Protein AF-A0A354YZF1-F1 (afdb_monomer)

pLDDT: mean 91.27, std 13.37, range [48.38, 98.38]

Mean predicted aligned error: 6.4 Å

Nearest PDB structures (foldseek):
  4i98-assembly1_B  TM=5.248E-01  e=5.156E+00  Streptococcus pneumoniae P1031
  6nr8-assembly1_1  TM=3.365E-01  e=6.798E+00  Homo sapiens
  2zdi-assembly1_B-2  TM=3.229E-01  e=7.285E+00  Pyrococcus horikoshii
  1fxk-assembly1_B  TM=3.146E-01  e=7.285E+00  Methanothermobacter thermautotrophicus
  2zqm-assembly1_A  TM=3.153E-01  e=8.963E+00  Thermococcus sp. JCM 11816

Radius of gyration: 16.55 Å; Cα contacts (8 Å, |Δi|>4): 6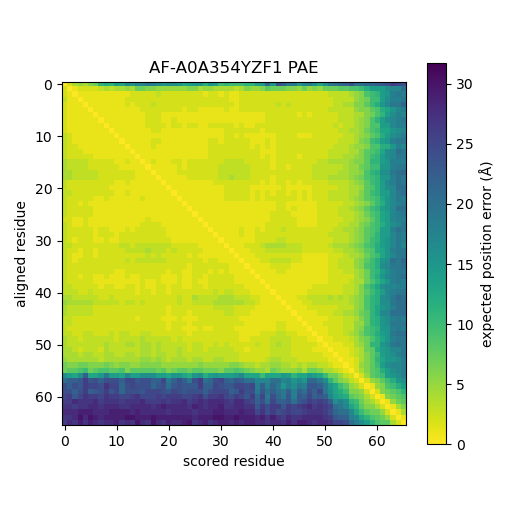1; chains: 1; bounding box: 26×30×55 Å

InterPro domains:
  IPR003374 ApbE-like superfamily [G3DSA:3.10.520.10] (1-55)
  IPR003374 ApbE-l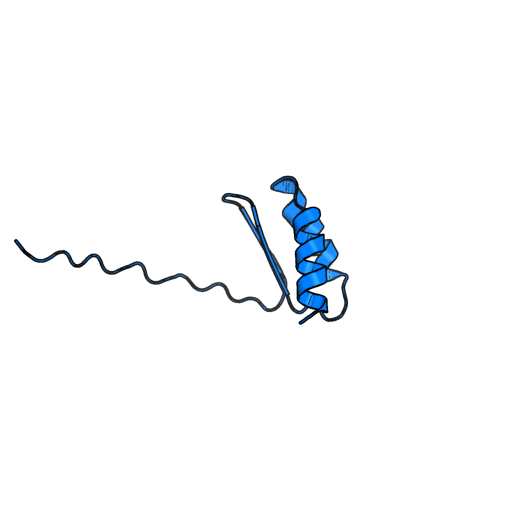ike superfamily [SSF143631] (1-54)

Secondary structure (DSSP, 8-state):
-HHHHHHHHHHHHH-SSGGGHHHHHHHHHTSTT--EEEEEETTEEEEEES----PPPPP-------

Foldseek 3Di:
DVVVVVLVVVLQVQPPDLVSQVVSQVSLVVDPPRQKDWDDDPPHIDIDHDDDDDDDPDPPPPPDDD

Solvent-accessible surface area (backbone atoms only — not comparable to full-atom values): 4378 Å² total; per-residue (Å²): 111,68,68,60,53,55,47,49,54,54,34,53,72,52,44,84,50,75,82,25,42,63,60,23,49,53,55,50,69,71,40,88,89,60,62,54,52,79,48,77,51,91,98,44,73,44,74,47,64,83,72,84,91,76,84,77,81,71,82,80,77,85,83,79,81,132

Organism: NCBI:txid863

Sequence (66 aa):
AELADAVATQAGNLVQSKDDLIKAIDYAKAIQGVSGILLIQGDSMAAWGKIEIIPLKGRQKNEGSK

Structure (mmCIF, N/CA/C/O backbone):
data_AF-A0A354YZF1-F1
#
_entry.id   AF-A0A354YZF1-F1
#
loop_
_atom_site.group_PDB
_atom_site.id
_atom_site.type_symbol
_atom_site.label_atom_id
_atom_site.label_alt_id
_atom_site.label_comp_id
_atom_site.label_asym_id
_atom_site.label_entity_id
_atom_site.label_seq_id
_atom_site.pdbx_PDB_ins_code
_atom_site.Cartn_x
_atom_site.Cartn_y
_atom_site.Cartn_z
_atom_site.occupancy
_atom_site.B_iso_or_equiv
_atom_site.auth_seq_id
_atom_site.auth_comp_id
_atom_site.auth_asym_id
_atom_site.auth_atom_id
_atom_site.pdbx_PDB_model_num
ATOM 1 N N . ALA A 1 1 ? 13.669 -6.344 -1.484 1.00 72.44 1 ALA A N 1
ATOM 2 C CA . ALA A 1 1 ? 12.977 -5.596 -0.412 1.00 72.44 1 ALA A CA 1
ATOM 3 C C . ALA A 1 1 ? 12.787 -4.128 -0.792 1.00 72.44 1 ALA A C 1
ATOM 5 O O . ALA A 1 1 ? 11.693 -3.625 -0.608 1.00 72.44 1 ALA A O 1
ATOM 6 N N . GLU A 1 2 ? 13.793 -3.485 -1.392 1.00 94.31 2 GLU A N 1
ATOM 7 C CA . GLU A 1 2 ? 13.775 -2.067 -1.809 1.00 94.31 2 GLU A CA 1
ATOM 8 C C . GLU A 1 2 ? 12.524 -1.643 -2.596 1.00 94.31 2 GLU A C 1
ATOM 10 O O . GLU A 1 2 ? 11.915 -0.630 -2.273 1.00 94.31 2 GLU A O 1
ATOM 15 N N . LEU A 1 3 ? 12.082 -2.450 -3.572 1.00 96.50 3 LEU A N 1
ATOM 16 C CA . LEU A 1 3 ? 10.856 -2.163 -4.326 1.00 96.50 3 LEU A CA 1
ATOM 17 C C . LEU A 1 3 ? 9.630 -2.059 -3.410 1.00 96.50 3 LEU A C 1
ATOM 19 O O . LEU A 1 3 ? 8.864 -1.110 -3.512 1.00 96.50 3 LEU A O 1
ATOM 23 N N . ALA A 1 4 ? 9.442 -3.028 -2.514 1.00 96.62 4 ALA A N 1
ATOM 24 C CA . ALA A 1 4 ? 8.284 -3.050 -1.628 1.00 96.62 4 ALA A CA 1
ATOM 25 C C . ALA A 1 4 ? 8.273 -1.839 -0.683 1.00 96.62 4 ALA A C 1
ATOM 27 O O . ALA A 1 4 ? 7.216 -1.253 -0.475 1.00 96.62 4 ALA A O 1
ATOM 28 N N . ASP A 1 5 ? 9.437 -1.438 -0.168 1.00 97.50 5 ASP A N 1
ATOM 29 C CA . ASP A 1 5 ? 9.582 -0.291 0.735 1.00 97.50 5 ASP A CA 1
ATOM 30 C C . ASP A 1 5 ? 9.300 1.050 0.030 1.00 97.50 5 ASP A C 1
ATOM 32 O O . ASP A 1 5 ? 8.530 1.878 0.523 1.00 97.50 5 ASP A O 1
ATOM 36 N N . ALA A 1 6 ? 9.826 1.230 -1.187 1.00 98.00 6 ALA A N 1
ATOM 37 C CA . ALA A 1 6 ? 9.563 2.419 -1.996 1.00 98.00 6 ALA A CA 1
ATOM 38 C C . ALA A 1 6 ? 8.085 2.515 -2.414 1.00 98.00 6 ALA A C 1
ATOM 40 O O . ALA A 1 6 ? 7.480 3.589 -2.346 1.00 98.00 6 ALA A O 1
ATOM 41 N N . VAL A 1 7 ? 7.476 1.387 -2.804 1.00 98.19 7 VAL A N 1
ATOM 42 C CA . VAL A 1 7 ? 6.043 1.333 -3.124 1.00 98.19 7 VAL A CA 1
ATOM 43 C C . VAL A 1 7 ? 5.198 1.618 -1.892 1.00 98.19 7 VAL A C 1
ATOM 45 O O . VAL A 1 7 ? 4.265 2.407 -1.999 1.00 98.19 7 VAL A O 1
ATOM 48 N N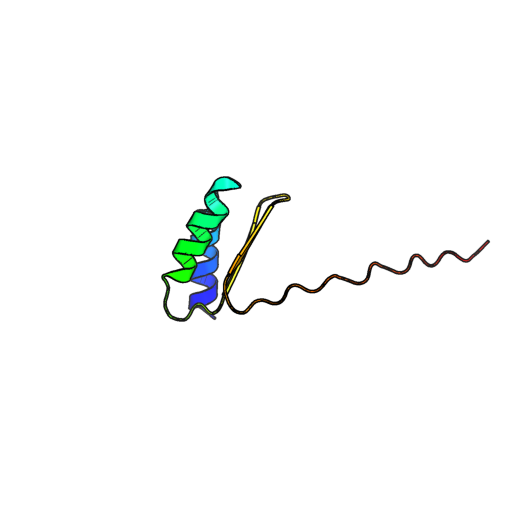 . ALA A 1 8 ? 5.517 1.034 -0.736 1.00 97.81 8 ALA A N 1
ATOM 49 C CA . ALA A 1 8 ? 4.787 1.275 0.506 1.00 97.81 8 ALA A CA 1
ATOM 50 C C . ALA A 1 8 ? 4.863 2.747 0.929 1.00 97.81 8 ALA A C 1
ATOM 52 O O . ALA A 1 8 ? 3.831 3.342 1.236 1.00 97.81 8 ALA A O 1
ATOM 53 N N . THR A 1 9 ? 6.052 3.354 0.864 1.00 98.06 9 THR A N 1
ATOM 54 C CA . THR A 1 9 ? 6.250 4.779 1.165 1.00 98.06 9 THR A CA 1
ATOM 55 C C . THR A 1 9 ? 5.381 5.659 0.267 1.00 98.06 9 THR A C 1
ATOM 57 O O . THR A 1 9 ? 4.626 6.501 0.756 1.00 98.06 9 THR A O 1
ATOM 60 N N . GLN A 1 10 ? 5.424 5.444 -1.051 1.00 98.38 10 GLN A N 1
ATOM 61 C CA . GLN A 1 10 ? 4.651 6.267 -1.981 1.00 98.38 10 GLN A CA 1
ATOM 62 C C . GLN A 1 10 ? 3.144 5.989 -1.902 1.00 98.38 10 GLN A C 1
ATOM 64 O O . GLN A 1 10 ? 2.354 6.929 -1.939 1.00 98.38 10 GLN A O 1
ATOM 69 N N . ALA A 1 11 ? 2.730 4.727 -1.762 1.00 98.25 11 ALA A N 1
ATOM 70 C CA . ALA A 1 11 ? 1.326 4.358 -1.600 1.00 98.25 11 ALA A CA 1
ATOM 71 C C . ALA A 1 11 ? 0.742 4.943 -0.307 1.00 98.25 11 ALA A C 1
ATOM 73 O O . ALA A 1 11 ? -0.368 5.463 -0.335 1.00 98.25 11 ALA A O 1
ATOM 74 N N . GLY A 1 12 ? 1.500 4.937 0.794 1.00 97.88 12 GLY A N 1
ATOM 75 C CA . GLY A 1 12 ? 1.111 5.587 2.046 1.00 97.88 12 GLY A CA 1
ATOM 76 C C . GLY A 1 12 ? 0.923 7.096 1.885 1.00 97.88 12 GLY A C 1
ATOM 77 O O . GLY A 1 12 ? -0.104 7.628 2.292 1.00 97.88 12 GLY A O 1
ATOM 78 N N . ASN A 1 13 ? 1.849 7.774 1.200 1.00 98.31 13 ASN A N 1
ATOM 79 C CA . ASN A 1 13 ? 1.740 9.213 0.925 1.00 98.31 13 ASN A CA 1
ATOM 80 C C . ASN A 1 13 ? 0.537 9.584 0.036 1.00 98.31 13 ASN A C 1
ATOM 82 O O . ASN A 1 13 ? 0.062 10.721 0.084 1.00 98.31 13 ASN A O 1
ATOM 86 N N . LEU A 1 14 ? 0.047 8.654 -0.793 1.00 98.12 14 LEU A N 1
ATOM 87 C CA . LEU A 1 14 ? -1.151 8.862 -1.610 1.00 98.12 14 LEU A CA 1
ATOM 88 C C . LEU A 1 14 ? -2.448 8.821 -0.790 1.00 98.12 14 LEU A C 1
ATOM 90 O O . LEU A 1 14 ? -3.442 9.382 -1.250 1.00 98.12 14 LEU A O 1
ATOM 94 N N . VAL A 1 15 ? -2.450 8.184 0.386 1.00 98.19 15 VAL A N 1
ATOM 95 C CA . VAL A 1 15 ? -3.631 8.046 1.248 1.00 98.19 15 VAL A CA 1
ATOM 96 C C . VAL A 1 15 ? -3.727 9.238 2.202 1.00 98.19 15 VAL A C 1
ATOM 98 O O . VAL A 1 15 ? -3.133 9.236 3.276 1.00 98.19 15 VAL A O 1
ATOM 101 N N . GLN A 1 16 ? -4.488 10.269 1.825 1.00 96.88 16 GLN A N 1
ATOM 102 C CA . GLN A 1 16 ? -4.759 11.429 2.693 1.00 96.88 16 GLN A CA 1
ATOM 103 C C . GLN A 1 16 ? -6.111 11.304 3.407 1.00 96.88 16 GLN A C 1
ATOM 105 O O . GLN A 1 16 ? -6.318 11.856 4.488 1.00 96.88 16 GLN A O 1
ATOM 110 N N . SER A 1 17 ? -7.024 10.539 2.818 1.00 96.88 17 SER A N 1
ATOM 111 C CA . SER A 1 17 ? -8.353 10.227 3.326 1.00 96.88 17 SER A CA 1
ATOM 112 C C . SER A 1 17 ? -8.702 8.758 3.062 1.00 96.88 17 SER A C 1
ATOM 114 O O . SER A 1 17 ? -8.012 8.059 2.319 1.00 96.88 17 SER A O 1
ATOM 116 N N . LYS A 1 18 ? -9.792 8.266 3.662 1.00 96.88 18 LYS A N 1
ATOM 117 C CA . LYS A 1 18 ? -10.274 6.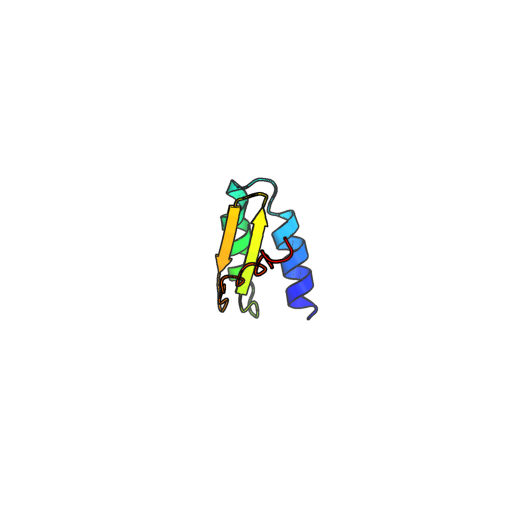893 3.424 1.00 96.88 18 LYS A CA 1
ATOM 118 C C . LYS A 1 18 ? -10.627 6.651 1.947 1.00 96.88 18 LYS A C 1
ATOM 120 O O . LYS A 1 18 ? -10.450 5.538 1.460 1.00 96.88 18 LYS A O 1
ATOM 125 N N . ASP A 1 19 ? -11.049 7.693 1.233 1.00 96.81 19 ASP A N 1
ATOM 126 C CA . ASP A 1 19 ? -11.442 7.616 -0.178 1.00 96.81 19 ASP A CA 1
ATOM 127 C C . ASP A 1 19 ? -10.235 7.405 -1.113 1.00 96.81 19 ASP A C 1
ATOM 129 O O . ASP A 1 19 ? -10.377 6.890 -2.223 1.00 96.81 19 ASP A O 1
ATOM 133 N N . ASP A 1 20 ? -9.022 7.717 -0.646 1.00 98.25 20 ASP A N 1
ATOM 134 C CA . ASP A 1 20 ? -7.781 7.543 -1.407 1.00 98.25 20 ASP A CA 1
ATOM 135 C C . ASP A 1 20 ? -7.247 6.100 -1.392 1.00 98.25 20 ASP A C 1
ATOM 137 O O . ASP A 1 20 ? -6.320 5.775 -2.141 1.00 98.25 20 ASP A O 1
ATOM 141 N N . LEU A 1 21 ? -7.816 5.209 -0.569 1.00 98.06 21 LEU A N 1
ATOM 142 C CA . LEU A 1 21 ? -7.344 3.826 -0.437 1.00 98.06 21 LEU A CA 1
ATOM 143 C C . LEU A 1 21 ? -7.325 3.098 -1.789 1.00 98.06 21 LEU A C 1
ATOM 145 O O . LEU A 1 21 ? -6.330 2.465 -2.134 1.00 98.06 21 LEU A O 1
ATOM 149 N N . ILE A 1 22 ? -8.386 3.229 -2.591 1.00 98.00 22 ILE A N 1
ATOM 150 C CA . ILE A 1 22 ? -8.469 2.578 -3.909 1.00 98.00 22 ILE A CA 1
ATOM 151 C C . ILE A 1 22 ? -7.446 3.162 -4.886 1.00 98.00 22 ILE A C 1
ATOM 153 O O . ILE A 1 22 ? -6.771 2.414 -5.591 1.00 98.00 22 ILE A O 1
ATOM 157 N N . LYS A 1 23 ? -7.251 4.484 -4.870 1.00 98.00 23 LYS A N 1
ATOM 158 C CA . LYS A 1 23 ? -6.239 5.161 -5.691 1.00 98.00 23 LYS A CA 1
ATOM 159 C C . LYS A 1 23 ? -4.828 4.647 -5.386 1.00 98.00 23 LYS A C 1
ATOM 161 O O . LYS A 1 23 ? -4.044 4.413 -6.304 1.00 98.00 23 LYS A O 1
ATOM 166 N N . ALA A 1 24 ? -4.501 4.451 -4.112 1.00 98.31 24 ALA A N 1
ATOM 167 C CA . ALA A 1 24 ? -3.208 3.914 -3.697 1.00 98.31 24 ALA A CA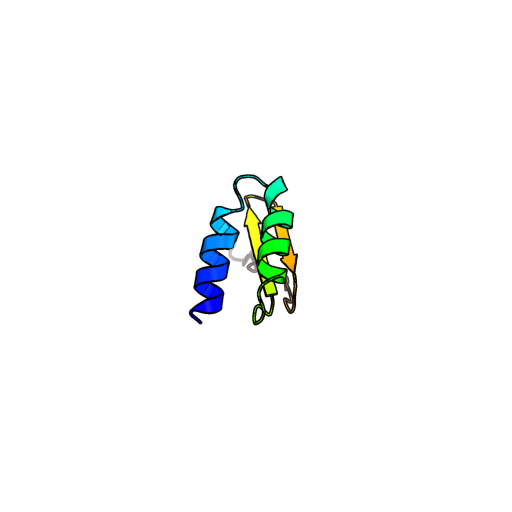 1
ATOM 168 C C . ALA A 1 24 ? -3.045 2.419 -4.047 1.00 98.31 24 ALA A C 1
ATOM 170 O O . ALA A 1 24 ? -1.952 1.999 -4.437 1.00 98.31 24 ALA A O 1
ATOM 171 N N . ILE A 1 25 ? -4.126 1.629 -3.998 1.00 98.19 25 ILE A N 1
ATOM 172 C CA . ILE A 1 25 ? -4.144 0.252 -4.518 1.00 98.19 25 ILE A CA 1
ATOM 173 C C . ILE A 1 25 ? -3.846 0.233 -6.021 1.00 98.19 25 ILE A C 1
ATOM 175 O O . ILE A 1 25 ? -2.995 -0.540 -6.461 1.00 98.19 25 ILE A O 1
ATOM 179 N N . ASP A 1 26 ? -4.506 1.079 -6.813 1.00 98.31 26 ASP A N 1
ATOM 180 C CA . ASP A 1 26 ? -4.306 1.126 -8.265 1.00 98.31 26 ASP A CA 1
ATOM 181 C C . ASP A 1 26 ? -2.896 1.585 -8.648 1.00 98.31 26 ASP A C 1
ATOM 183 O O . ASP A 1 26 ? -2.302 1.024 -9.571 1.00 98.31 26 ASP A O 1
ATOM 187 N N . TYR A 1 27 ? -2.317 2.518 -7.888 1.00 98.25 27 TYR A N 1
ATOM 188 C CA . TYR A 1 27 ? -0.901 2.865 -8.005 1.00 98.25 27 TYR A CA 1
ATOM 189 C C . TYR A 1 27 ? 0.003 1.639 -7.803 1.00 98.25 27 TYR A C 1
ATOM 191 O O . TYR A 1 27 ? 0.813 1.325 -8.672 1.00 98.25 27 TYR A O 1
ATOM 199 N N . ALA A 1 28 ? -0.151 0.911 -6.693 1.00 97.75 28 ALA A N 1
ATOM 200 C CA . ALA A 1 28 ? 0.697 -0.243 -6.391 1.00 97.75 28 ALA A CA 1
ATOM 201 C C . ALA A 1 28 ? 0.508 -1.396 -7.394 1.00 97.75 28 ALA A C 1
ATOM 203 O O . ALA A 1 28 ? 1.478 -2.055 -7.768 1.00 97.75 28 ALA A O 1
ATOM 204 N N . LYS A 1 29 ? -0.723 -1.603 -7.878 1.00 97.44 29 LYS A N 1
ATOM 205 C CA . LYS A 1 29 ? -1.075 -2.583 -8.921 1.00 97.44 29 LYS A CA 1
ATOM 206 C C . LYS A 1 29 ? -0.362 -2.348 -10.245 1.00 97.44 29 LYS A C 1
ATOM 208 O O . LYS A 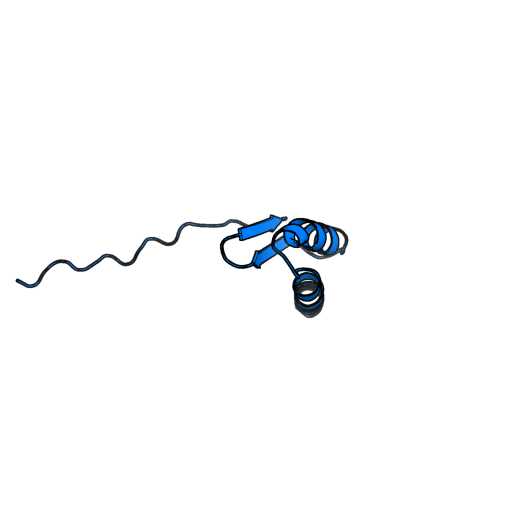1 29 ? -0.072 -3.309 -10.953 1.00 97.44 29 LYS A O 1
ATOM 213 N N . ALA A 1 30 ? -0.115 -1.089 -10.595 1.00 98.00 30 ALA A N 1
ATOM 214 C CA . ALA A 1 30 ? 0.544 -0.727 -11.845 1.00 98.00 30 ALA A CA 1
ATOM 215 C C . ALA A 1 30 ? 2.053 -1.031 -11.837 1.00 98.00 30 ALA A C 1
ATOM 217 O O . ALA A 1 30 ? 2.692 -1.008 -12.889 1.00 98.00 30 ALA A O 1
ATOM 218 N N . ILE A 1 31 ? 2.636 -1.323 -10.671 1.00 97.69 31 ILE A N 1
ATOM 219 C CA . ILE A 1 31 ? 4.074 -1.525 -10.517 1.00 97.69 31 ILE A CA 1
ATOM 220 C C . ILE A 1 31 ? 4.408 -3.007 -10.670 1.00 97.69 31 ILE A C 1
ATOM 222 O O . ILE A 1 31 ? 4.052 -3.852 -9.845 1.00 97.69 31 ILE A O 1
ATOM 226 N N . GLN A 1 32 ? 5.149 -3.325 -11.731 1.00 97.12 32 GLN A N 1
ATOM 227 C CA . GLN A 1 32 ? 5.630 -4.680 -11.969 1.00 97.12 32 GLN A CA 1
ATOM 228 C C . GLN A 1 32 ? 6.505 -5.158 -10.801 1.00 97.12 32 GLN A C 1
ATOM 230 O O . GLN A 1 32 ? 7.414 -4.463 -10.357 1.00 97.12 32 GLN A O 1
ATOM 235 N N . GLY A 1 33 ? 6.239 -6.373 -10.321 1.00 96.12 33 GLY A N 1
ATOM 236 C CA . GLY A 1 33 ? 6.966 -6.975 -9.200 1.00 96.12 33 GLY A CA 1
ATOM 237 C C . GLY A 1 33 ? 6.289 -6.796 -7.840 1.00 96.12 33 GLY A C 1
ATOM 238 O O . GLY A 1 33 ? 6.687 -7.468 -6.888 1.00 96.12 33 GLY A O 1
ATOM 239 N N . VAL A 1 34 ? 5.234 -5.980 -7.740 1.00 97.19 34 VAL A N 1
ATOM 240 C CA . VAL A 1 34 ? 4.376 -5.932 -6.547 1.00 97.19 34 VAL A CA 1
ATOM 241 C C . VAL A 1 34 ? 3.424 -7.129 -6.561 1.00 97.19 34 VAL A C 1
ATOM 243 O O . VAL A 1 34 ? 2.599 -7.282 -7.458 1.00 97.19 34 VAL A O 1
ATOM 246 N N . SER A 1 35 ? 3.543 -8.006 -5.564 1.00 97.31 35 SER A N 1
ATOM 247 C CA . SER A 1 35 ? 2.704 -9.207 -5.427 1.00 97.31 35 SER A CA 1
ATOM 248 C C . SER A 1 35 ? 1.395 -8.958 -4.677 1.00 97.31 35 SER A C 1
ATOM 250 O O . SER A 1 35 ? 0.446 -9.733 -4.823 1.00 97.31 35 SER A O 1
ATOM 252 N N . GLY A 1 36 ? 1.346 -7.898 -3.876 1.00 97.06 36 GLY A N 1
ATOM 253 C CA . GLY A 1 36 ? 0.172 -7.469 -3.138 1.00 97.06 36 GLY A CA 1
ATOM 254 C C . GLY A 1 36 ? 0.453 -6.243 -2.279 1.00 97.06 36 GLY A C 1
ATOM 255 O O . GLY A 1 36 ? 1.604 -5.857 -2.078 1.00 97.06 36 GLY A O 1
ATOM 256 N N . ILE A 1 37 ? -0.619 -5.629 -1.795 1.00 97.75 37 ILE A N 1
ATOM 257 C CA . ILE A 1 37 ? -0.594 -4.460 -0.920 1.00 97.75 37 ILE A CA 1
ATOM 258 C C . ILE A 1 37 ? -1.801 -4.496 0.029 1.00 97.75 37 ILE A C 1
ATOM 260 O O . ILE A 1 37 ? -2.905 -4.862 -0.374 1.00 97.75 37 ILE A O 1
ATOM 264 N N . LEU A 1 38 ? -1.582 -4.115 1.287 1.00 97.75 38 LEU A N 1
ATOM 265 C CA . LEU A 1 38 ? -2.618 -3.863 2.287 1.00 97.75 38 LEU A CA 1
ATOM 266 C C . LEU A 1 38 ? -2.433 -2.434 2.794 1.00 97.75 38 LEU A C 1
ATOM 268 O O . LEU A 1 38 ? -1.356 -2.081 3.270 1.00 97.75 38 LEU A O 1
ATOM 272 N N . LEU A 1 39 ? -3.485 -1.632 2.695 1.00 97.88 39 LEU A N 1
ATOM 273 C CA . LEU A 1 39 ? -3.539 -0.266 3.199 1.00 97.88 39 LEU A CA 1
ATOM 274 C C . LEU A 1 39 ? -4.603 -0.184 4.285 1.00 97.88 39 LEU A C 1
ATOM 276 O O . LEU A 1 39 ? -5.688 -0.749 4.139 1.00 97.88 39 LEU A O 1
ATOM 280 N N . ILE A 1 40 ? -4.293 0.528 5.363 1.00 97.25 40 ILE A N 1
ATOM 281 C CA . ILE A 1 40 ? -5.185 0.728 6.504 1.00 97.25 40 ILE A CA 1
ATOM 282 C C . ILE A 1 40 ? -5.192 2.220 6.826 1.00 97.25 40 ILE A C 1
ATOM 284 O O . ILE A 1 40 ? -4.132 2.803 7.037 1.00 97.25 40 ILE A O 1
ATOM 288 N N . GLN A 1 41 ? -6.382 2.817 6.888 1.00 97.25 41 GLN A N 1
ATOM 289 C CA . GLN A 1 41 ? -6.591 4.205 7.294 1.00 97.25 41 GLN A CA 1
ATOM 290 C C . GLN A 1 41 ? -7.749 4.270 8.296 1.00 97.25 41 GLN A C 1
ATOM 292 O O . GLN A 1 41 ? -8.927 4.209 7.936 1.00 97.25 41 GLN A O 1
ATOM 297 N N . GLY A 1 42 ? -7.410 4.394 9.580 1.00 95.44 42 GLY A N 1
ATOM 298 C CA . GLY A 1 42 ? -8.385 4.345 10.669 1.00 95.44 42 GLY A CA 1
ATOM 299 C C . GLY A 1 42 ? -9.070 2.978 10.763 1.00 95.44 42 GLY A C 1
ATOM 300 O O . GLY A 1 42 ? -8.414 1.964 10.970 1.00 95.44 42 GLY A O 1
ATOM 301 N N . ASP A 1 43 ? -10.393 2.963 10.622 1.00 95.94 43 ASP A N 1
ATOM 302 C CA . ASP A 1 43 ? -11.240 1.759 10.652 1.00 95.94 43 ASP A CA 1
ATOM 303 C C . ASP A 1 43 ? -11.417 1.091 9.274 1.00 95.94 43 ASP A C 1
ATOM 305 O O . ASP A 1 43 ? -12.104 0.079 9.157 1.00 95.94 43 ASP A O 1
ATOM 309 N N . SER A 1 44 ? -10.835 1.677 8.227 1.00 96.44 44 SER A N 1
ATOM 310 C CA . SER A 1 44 ? -11.035 1.269 6.841 1.00 96.44 44 SER A CA 1
ATOM 311 C C . SER A 1 44 ? -9.761 0.645 6.293 1.00 96.44 44 SER A C 1
ATOM 313 O O . SER A 1 44 ? -8.654 1.096 6.593 1.00 96.44 44 SER A O 1
ATOM 315 N N . MET A 1 45 ? -9.911 -0.392 5.474 1.00 96.50 45 MET A N 1
ATOM 316 C CA . MET A 1 45 ? -8.788 -1.059 4.827 1.00 96.50 45 MET A CA 1
ATOM 317 C C . MET A 1 45 ? -9.105 -1.406 3.378 1.00 96.50 45 MET A C 1
ATOM 319 O O . MET A 1 45 ? -10.258 -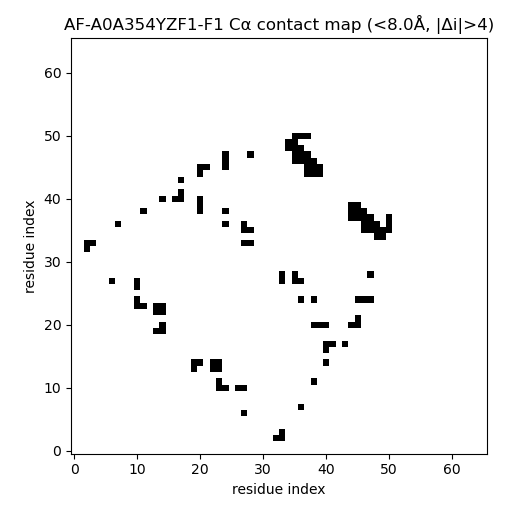1.657 3.028 1.00 96.50 45 MET A O 1
ATOM 323 N N . ALA A 1 46 ? -8.064 -1.468 2.557 1.00 97.38 46 ALA A N 1
ATOM 324 C CA . ALA A 1 46 ? -8.125 -1.992 1.202 1.00 97.38 46 ALA A CA 1
ATOM 325 C C . ALA A 1 46 ? -6.947 -2.939 0.975 1.00 97.38 46 ALA A C 1
ATOM 327 O O . ALA A 1 46 ? -5.825 -2.663 1.401 1.00 97.38 46 ALA A O 1
ATOM 328 N N . ALA A 1 47 ? -7.203 -4.057 0.303 1.00 97.31 47 ALA A N 1
ATOM 329 C CA . ALA A 1 47 ? -6.196 -5.065 0.016 1.00 97.31 47 ALA A CA 1
ATOM 330 C C . ALA A 1 47 ? -6.286 -5.506 -1.442 1.00 97.31 47 ALA A C 1
ATOM 332 O O . ALA A 1 47 ? -7.374 -5.600 -2.012 1.00 97.31 47 ALA A O 1
ATOM 333 N N . TRP A 1 48 ? -5.139 -5.811 -2.036 1.00 97.88 48 TRP A N 1
ATOM 334 C CA . TRP A 1 48 ? -5.060 -6.413 -3.359 1.00 97.88 48 TRP A CA 1
ATOM 335 C C . TRP A 1 48 ? -3.871 -7.366 -3.462 1.00 97.88 48 TRP A C 1
ATOM 337 O O . TRP A 1 48 ? -2.839 -7.167 -2.824 1.00 97.88 4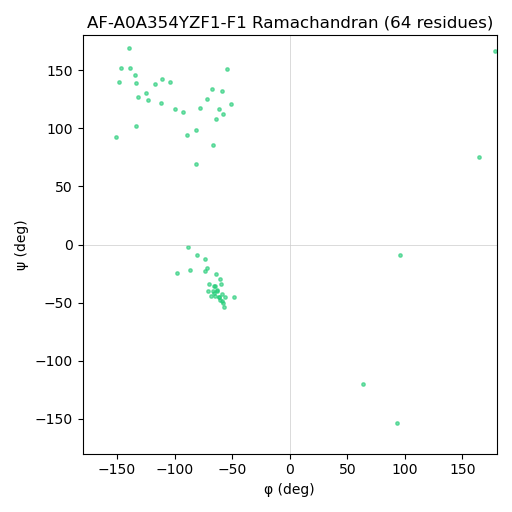8 TRP A O 1
ATOM 347 N N . GLY A 1 49 ? -4.004 -8.371 -4.326 1.00 96.88 49 GLY A N 1
ATOM 348 C CA . GLY A 1 49 ? -2.937 -9.300 -4.675 1.00 96.88 49 GLY A CA 1
ATOM 349 C C . GLY A 1 49 ? -2.953 -10.561 -3.821 1.00 96.88 49 GLY A C 1
ATOM 350 O O . GLY A 1 49 ? -3.998 -11.003 -3.346 1.00 96.88 49 GLY A O 1
ATOM 351 N N . LYS A 1 50 ? -1.784 -11.181 -3.668 1.00 97.06 50 LYS A N 1
ATOM 352 C CA . LYS A 1 50 ? -1.615 -12.467 -2.978 1.00 97.06 50 LYS A CA 1
ATOM 353 C C . LYS A 1 50 ? -1.556 -12.273 -1.457 1.00 97.06 50 LYS A C 1
ATOM 355 O O . LYS A 1 50 ? -0.495 -12.429 -0.861 1.00 97.06 50 LYS A O 1
ATOM 360 N N . ILE A 1 51 ? -2.683 -11.897 -0.852 1.00 95.44 51 ILE A N 1
ATOM 361 C CA . ILE A 1 51 ? -2.824 -11.660 0.593 1.00 95.44 51 ILE A CA 1
ATOM 362 C C . ILE A 1 51 ? -3.960 -12.524 1.139 1.00 95.44 51 ILE A C 1
ATOM 364 O O . ILE A 1 51 ? -5.072 -12.504 0.618 1.00 95.44 51 ILE A O 1
ATOM 368 N N . GLU A 1 52 ? -3.677 -13.244 2.221 1.00 95.75 52 GLU A N 1
ATOM 369 C CA . GLU A 1 52 ? -4.666 -13.950 3.030 1.00 95.75 52 GLU A CA 1
ATOM 370 C C . GLU A 1 52 ? -4.766 -13.266 4.401 1.00 95.75 52 GLU A C 1
ATOM 372 O O . GLU A 1 52 ? -3.768 -13.133 5.111 1.00 95.75 52 GLU A O 1
ATOM 377 N N . ILE A 1 53 ? -5.964 -12.802 4.768 1.00 93.19 53 ILE A N 1
ATOM 378 C CA . ILE A 1 53 ? -6.229 -12.195 6.077 1.00 93.19 53 ILE A CA 1
ATOM 379 C C . ILE A 1 53 ? -6.891 -13.250 6.955 1.00 93.19 53 ILE A C 1
ATOM 381 O O . ILE A 1 53 ? -8.007 -13.686 6.675 1.00 93.19 53 ILE A O 1
ATOM 385 N N . ILE A 1 54 ? -6.214 -13.635 8.036 1.00 94.44 54 ILE A N 1
ATOM 386 C CA . ILE A 1 54 ? -6.727 -14.611 8.998 1.00 94.44 54 ILE A CA 1
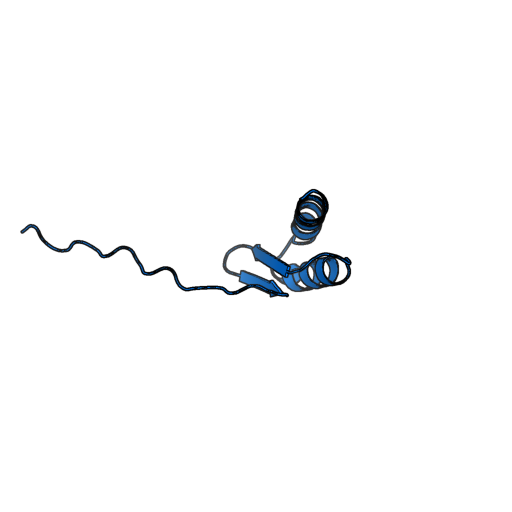ATOM 387 C C . ILE A 1 54 ? -7.207 -13.917 10.281 1.00 94.44 54 ILE A C 1
ATOM 389 O O . ILE A 1 54 ? -6.551 -12.991 10.767 1.00 94.44 54 ILE A O 1
ATOM 393 N N . PRO A 1 55 ? -8.336 -14.348 10.870 1.00 90.00 55 PRO A N 1
ATOM 394 C CA . PRO A 1 55 ? -8.787 -13.818 12.146 1.00 90.00 55 PRO A CA 1
ATOM 395 C C . PRO A 1 55 ? -7.820 -14.229 13.258 1.00 90.00 55 PRO A C 1
ATOM 397 O O . PRO A 1 55 ? -7.444 -15.396 13.392 1.00 90.00 55 PRO A O 1
ATOM 400 N N . LEU A 1 56 ? -7.456 -13.274 14.110 1.00 88.69 56 LEU A N 1
ATOM 401 C CA . LEU A 1 56 ? -6.733 -13.588 15.335 1.00 88.69 56 LEU A CA 1
ATOM 402 C C . LEU A 1 56 ? -7.700 -14.278 16.304 1.00 88.69 56 LEU A C 1
ATOM 404 O O . LEU A 1 56 ? -8.750 -13.729 16.639 1.00 88.69 56 LEU A O 1
ATOM 408 N N . LYS A 1 57 ? -7.348 -15.476 16.788 1.00 82.31 57 LYS A N 1
ATOM 409 C CA . LYS A 1 57 ? -8.045 -16.070 17.936 1.00 82.31 57 LYS A CA 1
ATOM 410 C C . LYS A 1 57 ? -7.852 -15.119 19.120 1.00 82.31 57 LYS A C 1
ATOM 412 O O . LYS A 1 57 ? -6.719 -14.869 19.527 1.00 82.31 57 LYS A O 1
ATOM 417 N N . GLY A 1 58 ? -8.945 -14.546 19.625 1.00 72.56 58 GLY A N 1
ATOM 418 C CA . GLY A 1 58 ? -8.903 -13.618 20.756 1.00 72.56 58 GLY A CA 1
ATOM 419 C C . GLY A 1 58 ? -8.184 -14.232 21.961 1.00 72.56 58 GLY A C 1
ATOM 420 O O . GLY A 1 58 ? -8.195 -15.453 22.137 1.00 72.56 58 GLY A O 1
ATOM 421 N N . ARG A 1 59 ? -7.549 -13.395 22.798 1.00 68.81 59 ARG A N 1
ATOM 422 C CA . ARG A 1 59 ? -6.995 -13.846 24.087 1.00 68.81 59 ARG A CA 1
ATOM 423 C C . ARG A 1 59 ? -8.091 -14.599 24.835 1.00 68.81 59 ARG A C 1
ATOM 425 O O . ARG A 1 59 ? -9.136 -14.015 25.114 1.00 68.81 59 ARG A O 1
ATOM 432 N N . GLN A 1 60 ? -7.846 -15.864 25.173 1.00 64.75 60 GLN A N 1
ATOM 433 C CA . GLN A 1 60 ? -8.674 -16.559 26.150 1.00 64.75 60 GLN A CA 1
ATOM 434 C C . GLN A 1 60 ? -8.600 -15.742 27.439 1.00 64.75 60 GLN A C 1
ATOM 436 O O . GLN A 1 60 ? -7.534 -15.591 28.037 1.00 64.75 60 GLN A O 1
ATOM 441 N N . LYS A 1 61 ? -9.718 -15.126 27.819 1.00 57.69 61 LYS A N 1
ATOM 442 C CA . LYS A 1 61 ? -9.880 -14.572 29.155 1.00 57.69 61 LYS A CA 1
ATOM 443 C C . LYS A 1 61 ? -9.827 -15.781 30.087 1.00 57.69 61 LYS A C 1
ATOM 445 O O . LYS A 1 61 ? -10.747 -16.591 30.078 1.00 57.69 61 LYS A O 1
ATOM 450 N N . ASN A 1 62 ? -8.740 -15.932 30.838 1.00 59.00 62 ASN A N 1
ATOM 451 C CA . ASN A 1 62 ? -8.710 -16.855 31.965 1.00 59.00 62 ASN A CA 1
ATOM 452 C C . ASN A 1 62 ? -9.677 -16.303 33.022 1.00 59.00 62 ASN A C 1
ATOM 454 O O . ASN A 1 62 ? -9.291 -15.519 33.886 1.00 59.00 62 ASN A O 1
ATOM 458 N N . GLU A 1 63 ? -10.957 -16.643 32.902 1.00 60.97 63 GLU A N 1
ATOM 459 C CA . GLU A 1 63 ? -11.933 -16.485 33.973 1.00 60.97 63 GLU A CA 1
ATOM 460 C C . GLU A 1 63 ? -11.768 -17.673 34.914 1.00 60.97 63 GLU A C 1
ATOM 462 O O . GLU A 1 63 ? -12.239 -18.773 34.636 1.00 60.97 63 GLU A O 1
ATOM 467 N N . GLY A 1 64 ? -11.047 -17.469 36.015 1.00 55.09 64 GLY A N 1
ATOM 468 C CA . GLY A 1 64 ? -10.918 -18.510 37.026 1.00 55.09 64 GLY A CA 1
ATOM 469 C C . GLY A 1 64 ? -9.791 -18.284 38.016 1.00 55.09 64 GLY A C 1
ATOM 470 O O . GLY A 1 64 ? -8.784 -18.969 37.939 1.00 55.09 64 GLY A O 1
ATOM 471 N N . SER A 1 65 ? -10.009 -17.363 38.952 1.00 48.38 65 SER A N 1
ATOM 472 C CA . SER A 1 65 ? -9.727 -17.589 40.374 1.00 48.38 65 SER A CA 1
ATOM 473 C C . SER A 1 65 ? -10.720 -16.727 41.148 1.00 48.38 65 SER A C 1
ATOM 475 O O . SER A 1 65 ? -10.508 -15.528 41.324 1.00 48.38 65 SER A O 1
ATOM 477 N N . LYS A 1 66 ? -11.861 -17.328 41.494 1.00 51.00 66 LYS A N 1
ATOM 478 C CA . LYS A 1 66 ? -12.575 -16.917 42.704 1.00 51.00 66 LYS A CA 1
ATOM 479 C C . LYS A 1 66 ? -11.766 -17.373 43.908 1.00 51.00 66 LYS A C 1
ATOM 481 O O . LYS A 1 66 ? -11.123 -18.440 43.779 1.00 51.00 66 LYS A O 1
#